Protein AF-A0A453E3M3-F1 (afdb_monomer_lite)

Foldseek 3Di:
DPPDDDDQDDCSPPPDDDDDDPDQKDFQPVPDDLCRPPVNVVVCPPDDPDDDDPPDPDDPPRIDGDPDDDDDDDDDDDDDDPPPPDDD

Secondary structure (DSSP, 8-state):
-TT------THHHHT--------SEEE-TT---GGG-GGGGGGGTT-----------S---SEEEP-S--------PPP---S-S---

pLDDT: mean 75.24, std 17.09, range [37.06, 96.62]

Structure (mmCIF, N/CA/C/O backbone):
data_AF-A0A453E3M3-F1
#
_entry.id   AF-A0A453E3M3-F1
#
loop_
_atom_site.group_PDB
_atom_site.id
_atom_site.type_symbol
_atom_site.label_atom_id
_atom_site.label_alt_id
_atom_site.label_comp_id
_atom_site.label_asym_id
_atom_site.label_entity_id
_atom_site.label_seq_id
_atom_site.pdbx_PDB_ins_code
_atom_site.Cartn_x
_atom_site.Cartn_y
_atom_site.Cartn_z
_atom_site.occupancy
_atom_site.B_iso_or_equiv
_atom_site.auth_seq_id
_atom_site.auth_comp_id
_atom_site.auth_asym_id
_atom_site.auth_atom_id
_atom_site.pdbx_PDB_model_num
ATOM 1 N N . MET A 1 1 ? 12.293 1.833 -4.553 1.00 76.38 1 MET A N 1
ATOM 2 C CA . MET A 1 1 ? 13.508 1.187 -4.019 1.00 76.38 1 MET A CA 1
ATOM 3 C C . MET A 1 1 ? 13.111 -0.075 -3.259 1.00 76.38 1 MET A C 1
ATOM 5 O O . MET A 1 1 ? 12.097 -0.026 -2.567 1.00 76.38 1 MET A O 1
ATOM 9 N N . PRO A 1 2 ? 13.815 -1.204 -3.434 1.00 83.19 2 PRO A N 1
ATOM 10 C CA . PRO A 1 2 ? 13.594 -2.414 -2.642 1.00 83.19 2 PRO A CA 1
ATOM 11 C C . PRO A 1 2 ? 14.124 -2.238 -1.213 1.00 83.19 2 PRO A C 1
ATOM 13 O O . PRO A 1 2 ? 15.027 -1.438 -0.988 1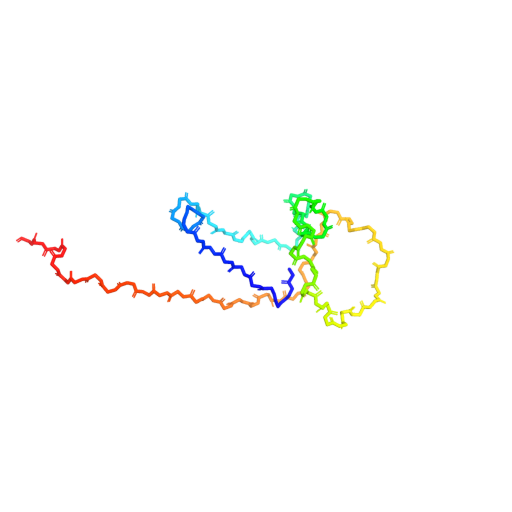.00 83.19 2 PRO A O 1
ATOM 16 N N . CYS A 1 3 ? 13.556 -2.980 -0.258 1.00 86.56 3 CYS A N 1
ATOM 17 C CA . CYS A 1 3 ? 14.001 -3.022 1.145 1.00 86.56 3 CYS A CA 1
ATOM 18 C C . CYS A 1 3 ? 14.047 -1.661 1.874 1.00 86.56 3 CYS A C 1
ATOM 20 O O . CYS A 1 3 ? 14.729 -1.517 2.883 1.00 86.56 3 CYS A O 1
ATOM 22 N N . SER A 1 4 ? 13.318 -0.657 1.383 1.00 86.88 4 SER A N 1
ATOM 23 C CA . SER A 1 4 ? 13.194 0.652 2.029 1.00 86.88 4 SER A CA 1
ATOM 24 C C . SER A 1 4 ? 12.094 0.659 3.091 1.00 86.88 4 SER A C 1
ATOM 26 O O . SER A 1 4 ? 11.037 0.059 2.875 1.00 86.88 4 SER A O 1
ATOM 28 N N . LEU A 1 5 ? 12.282 1.437 4.158 1.00 91.00 5 LEU A N 1
ATOM 29 C CA . LEU A 1 5 ? 11.247 1.742 5.145 1.00 91.00 5 LEU A CA 1
ATOM 30 C C . LEU A 1 5 ? 10.640 3.124 4.867 1.00 91.00 5 LEU A C 1
ATOM 32 O O . LEU A 1 5 ? 11.367 4.106 4.744 1.00 91.00 5 LEU A O 1
ATOM 36 N N . LEU A 1 6 ? 9.311 3.196 4.786 1.00 92.12 6 LEU A N 1
ATOM 37 C CA . LEU A 1 6 ? 8.562 4.451 4.697 1.00 92.12 6 LEU A CA 1
ATOM 38 C C . LEU A 1 6 ? 7.795 4.664 6.003 1.00 92.12 6 LEU A C 1
ATOM 40 O O . LEU A 1 6 ? 7.038 3.785 6.416 1.00 92.12 6 LEU A O 1
ATOM 44 N N . ILE A 1 7 ? 7.989 5.821 6.637 1.00 92.94 7 ILE A N 1
ATOM 45 C CA . ILE A 1 7 ? 7.353 6.176 7.910 1.00 92.94 7 ILE A CA 1
ATOM 46 C C . ILE A 1 7 ? 6.402 7.348 7.671 1.00 92.94 7 ILE A C 1
ATOM 48 O O . ILE A 1 7 ? 6.833 8.432 7.288 1.00 92.94 7 ILE A O 1
ATOM 52 N N . PHE A 1 8 ? 5.115 7.129 7.935 1.00 93.06 8 PHE A N 1
ATOM 53 C CA . PHE A 1 8 ? 4.116 8.191 8.017 1.00 93.06 8 PHE A CA 1
ATOM 54 C C . PHE A 1 8 ? 3.926 8.567 9.485 1.00 93.06 8 PHE A C 1
ATOM 56 O O . PHE A 1 8 ? 3.643 7.701 10.314 1.00 93.06 8 PHE A O 1
ATOM 63 N N . LYS A 1 9 ? 4.088 9.849 9.810 1.00 92.94 9 LYS A N 1
ATOM 64 C CA . LYS A 1 9 ? 3.939 10.374 11.169 1.00 92.94 9 LYS A CA 1
ATOM 65 C C . LYS A 1 9 ? 3.260 11.739 11.129 1.00 92.94 9 LYS A C 1
ATOM 67 O O . LYS A 1 9 ? 3.404 12.470 10.149 1.00 92.94 9 LYS A O 1
ATOM 72 N N . ASP A 1 10 ? 2.552 12.063 12.208 1.00 94.12 10 ASP A N 1
ATOM 73 C CA . ASP A 1 10 ? 1.895 13.352 12.424 1.00 94.12 10 ASP A CA 1
ATOM 74 C C . ASP A 1 10 ? 1.030 13.729 11.208 1.00 94.12 10 ASP A C 1
ATOM 76 O O . ASP A 1 10 ? 0.236 12.915 10.734 1.00 94.12 10 ASP A O 1
ATOM 80 N N . GLN A 1 11 ? 1.248 14.925 10.661 1.00 93.44 11 GLN A N 1
ATOM 81 C CA . GLN A 1 11 ? 0.495 15.464 9.541 1.00 93.44 11 GLN A CA 1
ATOM 82 C C . GLN A 1 11 ? 0.523 14.550 8.310 1.00 93.44 11 GLN A C 1
ATOM 84 O O . GLN A 1 11 ? -0.508 14.340 7.682 1.00 93.44 11 GLN A O 1
ATOM 89 N N . ALA A 1 12 ? 1.674 13.940 7.999 1.00 92.94 12 ALA A N 1
ATOM 90 C CA . ALA A 1 12 ? 1.813 13.026 6.863 1.00 92.94 12 ALA A CA 1
ATOM 91 C C . ALA A 1 12 ? 0.956 11.757 7.007 1.00 92.94 12 ALA A C 1
ATOM 93 O O . ALA A 1 12 ? 0.639 11.120 6.006 1.00 92.94 12 ALA A O 1
ATOM 94 N N . TYR A 1 13 ? 0.602 11.378 8.241 1.00 91.50 13 TYR A N 1
ATOM 95 C CA . TYR A 1 13 ? -0.274 10.242 8.517 1.00 91.50 13 TYR A CA 1
ATOM 96 C C . TYR A 1 13 ? -1.760 10.625 8.515 1.00 91.50 13 TYR A C 1
ATOM 98 O O . TYR A 1 13 ? -2.581 9.817 8.087 1.00 91.50 13 TYR A O 1
ATOM 106 N N . THR A 1 14 ? -2.116 11.821 8.996 1.00 90.38 14 THR A N 1
ATOM 107 C CA . THR A 1 14 ? -3.521 12.221 9.196 1.00 90.38 14 THR A CA 1
ATOM 108 C C . THR A 1 14 ? -4.114 13.017 8.040 1.00 90.38 14 THR A C 1
ATOM 110 O O . THR A 1 14 ? -5.271 12.796 7.691 1.00 90.38 14 THR A O 1
ATOM 113 N N . ASP A 1 15 ? -3.341 13.918 7.436 1.00 95.50 15 ASP A N 1
ATOM 114 C CA . ASP A 1 15 ? -3.888 14.972 6.570 1.00 95.50 15 ASP A CA 1
ATOM 115 C C . ASP A 1 15 ? -3.664 14.694 5.079 1.00 95.50 15 ASP A C 1
ATOM 117 O O . ASP A 1 15 ? -4.254 15.355 4.223 1.00 95.50 15 ASP A O 1
ATOM 121 N N . PHE A 1 16 ? -2.813 13.719 4.748 1.00 92.88 16 PHE A N 1
ATOM 122 C CA . PHE A 1 16 ? -2.441 13.409 3.371 1.00 92.88 16 PHE A CA 1
ATOM 123 C C . PHE A 1 16 ? -2.901 12.016 2.953 1.00 92.88 16 PHE A C 1
ATOM 125 O O . PHE A 1 16 ? -2.641 11.008 3.614 1.00 92.88 16 PHE A O 1
ATOM 132 N N . LEU A 1 17 ? -3.521 11.953 1.776 1.00 94.31 17 LEU A N 1
ATOM 133 C CA . LEU A 1 17 ? -3.790 10.695 1.096 1.00 94.31 17 LEU A CA 1
ATOM 134 C C . LEU A 1 17 ? -2.530 10.228 0.372 1.00 94.31 17 LEU A C 1
ATOM 136 O O . LEU A 1 17 ? -1.909 10.97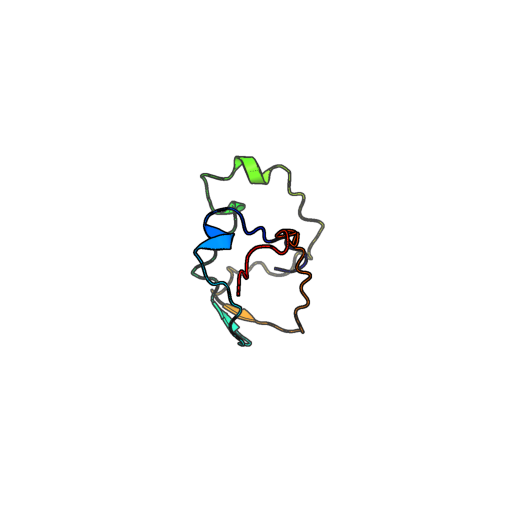6 -0.383 1.00 94.31 17 LEU A O 1
ATOM 140 N N . HIS A 1 18 ? -2.176 8.967 0.584 1.00 91.31 18 HIS A N 1
ATOM 141 C CA . HIS A 1 18 ? -1.075 8.309 -0.099 1.00 91.31 18 HIS A CA 1
ATOM 142 C C . HIS A 1 18 ? -1.616 7.170 -0.959 1.00 91.31 18 HIS A C 1
ATOM 144 O O . HIS A 1 18 ? -2.529 6.444 -0.572 1.00 91.31 18 HIS A O 1
ATOM 150 N N . GLY A 1 19 ? -1.042 7.013 -2.145 1.00 92.00 19 GLY A N 1
ATOM 151 C CA . GLY A 1 19 ? -1.448 5.996 -3.100 1.00 92.00 19 GLY A CA 1
ATOM 152 C C . GLY A 1 19 ? -0.300 5.642 -4.026 1.00 92.00 19 GLY A C 1
ATOM 153 O O . GLY A 1 19 ? 0.651 6.408 -4.193 1.00 92.00 19 GLY A O 1
ATOM 154 N N . ILE A 1 20 ? -0.388 4.459 -4.619 1.00 90.25 20 ILE A N 1
ATOM 155 C CA . ILE A 1 20 ? 0.551 4.009 -5.637 1.00 90.25 20 ILE A CA 1
ATOM 156 C C . ILE A 1 20 ? -0.233 3.913 -6.935 1.00 90.25 20 ILE A C 1
ATOM 158 O O . ILE A 1 20 ? -1.150 3.105 -7.043 1.00 90.25 20 ILE A O 1
ATOM 162 N N . GLN A 1 21 ? 0.135 4.734 -7.915 1.00 89.31 21 GLN A N 1
ATOM 163 C CA . GLN A 1 21 ? -0.422 4.611 -9.254 1.00 89.31 21 GLN A CA 1
ATOM 164 C C . GLN A 1 21 ? -0.005 3.267 -9.862 1.00 89.31 21 GLN A C 1
ATOM 166 O O . GLN A 1 21 ? 1.167 2.866 -9.766 1.00 89.31 21 GLN A O 1
ATOM 171 N N . ASP A 1 22 ? -0.964 2.584 -10.480 1.00 89.94 22 ASP A N 1
ATOM 172 C CA . ASP A 1 22 ? -0.683 1.394 -11.268 1.00 89.94 22 ASP A CA 1
ATOM 173 C C . ASP A 1 22 ? -0.149 1.816 -12.638 1.00 89.94 22 ASP A C 1
ATOM 175 O O . ASP A 1 22 ? -0.850 2.424 -13.446 1.00 89.94 22 ASP A O 1
ATOM 179 N N . ASN A 1 23 ? 1.149 1.609 -12.826 1.00 88.62 23 ASN A N 1
ATOM 180 C CA . ASN A 1 23 ? 1.878 1.926 -14.041 1.00 88.62 23 ASN A CA 1
ATOM 181 C C . ASN A 1 23 ? 3.149 1.065 -14.075 1.00 88.62 23 ASN A C 1
ATOM 183 O O . ASN A 1 23 ? 3.703 0.725 -13.026 1.00 88.62 23 ASN A O 1
ATOM 187 N N . GLU A 1 24 ? 3.629 0.727 -15.268 1.00 87.12 24 GLU A N 1
ATOM 188 C CA . GLU A 1 24 ? 4.935 0.0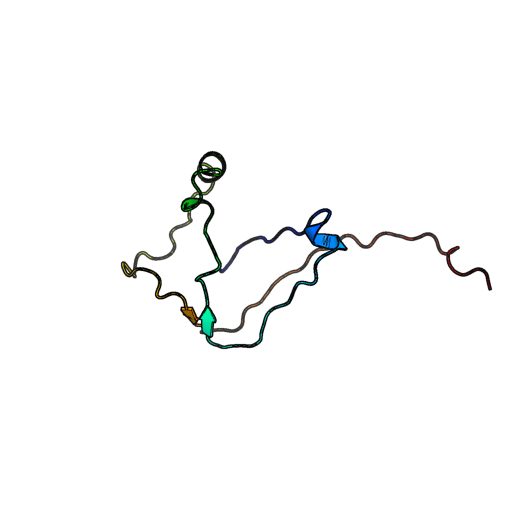85 -15.435 1.00 87.12 24 GLU A CA 1
ATOM 189 C C . GLU A 1 24 ? 6.075 1.096 -15.292 1.00 87.12 24 GLU A C 1
ATOM 191 O O . GLU A 1 24 ? 7.139 0.762 -14.772 1.00 87.12 24 GLU A O 1
ATOM 196 N N . LEU A 1 25 ? 5.858 2.333 -15.749 1.00 88.62 25 LEU A N 1
ATOM 197 C CA . LEU A 1 25 ? 6.855 3.399 -15.772 1.00 88.62 25 LEU A CA 1
ATOM 198 C C . LEU A 1 25 ? 6.548 4.453 -14.702 1.00 88.62 25 LEU A C 1
ATOM 200 O O . LEU A 1 25 ? 5.486 5.071 -14.695 1.00 88.62 25 LEU A O 1
ATOM 204 N N . HIS A 1 26 ? 7.498 4.688 -13.802 1.00 85.44 26 HIS A N 1
ATOM 205 C CA . HIS A 1 26 ? 7.394 5.660 -12.716 1.00 85.44 26 HIS A CA 1
ATOM 206 C C . HIS A 1 26 ? 8.366 6.798 -12.912 1.00 85.44 26 HIS A C 1
ATOM 208 O O . HIS A 1 26 ? 9.570 6.584 -12.867 1.00 85.44 26 HIS A O 1
ATOM 214 N N . ASN A 1 27 ? 7.854 8.013 -13.045 1.00 84.56 27 ASN A N 1
ATOM 215 C CA . ASN A 1 27 ? 8.702 9.187 -13.124 1.00 84.56 27 ASN A CA 1
ATOM 216 C C . ASN A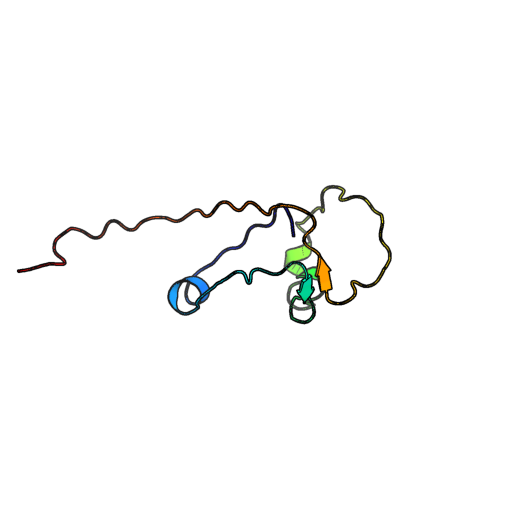 1 27 ? 9.394 9.467 -11.762 1.00 84.56 27 ASN A C 1
ATOM 218 O O . ASN A 1 27 ? 8.751 9.416 -10.710 1.00 84.56 27 ASN A O 1
ATOM 222 N N . LEU A 1 28 ? 10.703 9.721 -11.792 1.00 82.44 28 LEU A N 1
ATOM 223 C CA . LEU A 1 28 ? 11.576 10.000 -10.650 1.00 82.44 28 LEU A CA 1
ATOM 224 C C . LEU A 1 28 ? 11.937 11.488 -10.509 1.00 82.44 28 LEU A C 1
ATOM 226 O O . LEU A 1 28 ? 12.580 11.844 -9.531 1.00 82.44 28 LEU A O 1
ATOM 230 N N . ASP A 1 29 ? 11.505 12.368 -11.414 1.00 81.38 29 ASP A N 1
ATOM 231 C CA . ASP A 1 29 ? 11.864 13.798 -11.441 1.00 81.38 29 ASP A CA 1
ATOM 232 C C . ASP A 1 29 ? 11.436 14.542 -10.166 1.00 81.38 29 ASP A C 1
ATOM 234 O O . ASP A 1 29 ? 11.999 15.571 -9.802 1.00 81.38 29 ASP A O 1
ATOM 238 N N . LYS A 1 30 ? 10.424 14.017 -9.467 1.00 76.94 30 LYS A N 1
ATOM 239 C CA . LYS A 1 30 ? 9.921 14.553 -8.192 1.00 76.94 30 LYS A CA 1
ATOM 240 C C . LYS A 1 30 ? 10.519 13.862 -6.962 1.00 76.94 30 LYS A C 1
ATOM 242 O O . LYS A 1 30 ? 10.060 14.108 -5.849 1.00 76.94 30 LYS A O 1
ATOM 247 N N .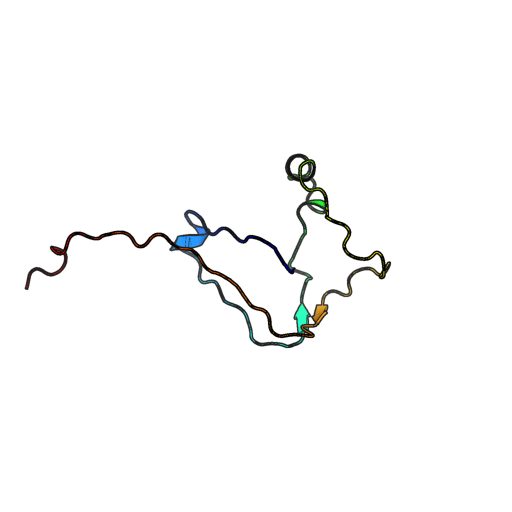 VAL A 1 31 ? 11.491 12.970 -7.145 1.00 76.00 31 VAL A N 1
ATOM 248 C CA . VAL A 1 31 ? 12.092 12.160 -6.081 1.00 76.00 31 VAL A CA 1
ATOM 249 C C . VAL A 1 31 ? 13.557 12.544 -5.927 1.00 76.00 31 VAL A C 1
ATOM 251 O O . VAL A 1 31 ? 14.358 12.343 -6.832 1.00 76.00 31 VAL A O 1
ATOM 254 N N . ALA A 1 32 ? 13.919 13.047 -4.750 1.00 72.94 32 ALA A N 1
ATOM 255 C CA . ALA A 1 32 ? 15.308 13.293 -4.382 1.00 72.94 32 ALA A CA 1
ATOM 256 C C . ALA A 1 32 ? 15.740 12.291 -3.309 1.00 72.94 32 ALA A C 1
ATOM 258 O O . ALA A 1 32 ? 15.041 12.089 -2.312 1.00 72.94 32 ALA A O 1
ATOM 259 N N . ASN A 1 33 ? 16.901 11.666 -3.499 1.00 76.31 33 ASN A N 1
ATOM 260 C CA . ASN A 1 33 ? 17.508 10.862 -2.442 1.00 76.31 33 ASN A CA 1
ATOM 261 C C . ASN A 1 33 ? 18.132 11.778 -1.383 1.00 76.31 33 ASN A C 1
ATOM 263 O O . ASN A 1 33 ? 18.643 12.846 -1.707 1.00 76.31 33 ASN A O 1
ATOM 267 N N . ILE A 1 34 ? 18.179 11.331 -0.125 1.00 72.75 34 ILE A N 1
ATOM 268 C CA . ILE A 1 34 ? 18.780 12.095 0.987 1.00 72.75 34 ILE A CA 1
ATOM 269 C C . ILE A 1 34 ? 20.224 12.519 0.668 1.00 72.75 34 ILE A C 1
ATOM 271 O O . ILE A 1 34 ? 20.617 13.642 0.973 1.00 72.75 34 ILE A O 1
ATOM 275 N N . SER A 1 35 ? 20.994 11.664 -0.013 1.00 70.44 35 SER A N 1
ATOM 276 C CA . SER A 1 35 ? 22.361 11.961 -0.466 1.00 70.44 35 SER A CA 1
ATOM 277 C C . SER A 1 35 ? 22.458 13.157 -1.423 1.00 70.44 35 SER A C 1
ATOM 279 O O . SER A 1 35 ? 23.510 13.788 -1.513 1.00 70.44 35 SER A O 1
ATOM 281 N N . GLN A 1 36 ? 21.369 13.487 -2.117 1.00 70.94 36 GLN A N 1
ATOM 282 C CA . GLN A 1 36 ? 21.268 14.598 -3.064 1.00 70.94 36 GLN A CA 1
ATOM 283 C C . GLN A 1 36 ? 20.764 15.885 -2.396 1.00 70.94 36 GLN A C 1
ATOM 285 O O . GLN A 1 36 ? 20.797 16.947 -3.012 1.00 70.94 36 GLN A O 1
ATOM 290 N N . CYS A 1 37 ? 20.327 15.823 -1.135 1.00 71.44 37 CYS A N 1
ATOM 291 C CA . CYS A 1 37 ? 19.832 16.971 -0.387 1.00 71.44 37 CYS A CA 1
ATOM 292 C C . CYS A 1 37 ? 20.903 17.464 0.605 1.00 71.44 37 CYS A C 1
ATOM 294 O O . CYS A 1 37 ? 21.116 16.836 1.646 1.00 71.44 37 CYS A O 1
ATOM 296 N N . PRO A 1 38 ? 21.561 18.618 0.357 1.00 71.69 38 PRO A N 1
ATOM 297 C CA . PRO A 1 38 ? 22.669 19.098 1.189 1.00 71.69 38 PRO A CA 1
ATOM 298 C C . PRO A 1 38 ? 22.312 19.284 2.668 1.00 71.69 38 PRO A C 1
ATOM 300 O O . PRO A 1 38 ? 23.160 19.107 3.536 1.00 71.69 38 PRO A O 1
ATOM 303 N N . GLN A 1 39 ? 21.045 19.601 2.935 1.00 75.31 39 GLN A N 1
ATOM 304 C CA . GLN A 1 39 ? 20.480 19.852 4.263 1.00 75.31 39 GLN A CA 1
ATOM 305 C C . GLN A 1 39 ? 20.410 18.586 5.133 1.00 75.31 39 GLN A C 1
ATOM 307 O O . GLN A 1 39 ? 20.336 18.689 6.352 1.00 75.31 39 GLN A O 1
ATOM 312 N N . PHE A 1 40 ? 20.478 17.396 4.525 1.00 67.94 40 PHE A N 1
ATOM 313 C CA . PHE A 1 40 ? 20.336 16.111 5.213 1.00 67.94 40 PHE A CA 1
ATOM 314 C C . PHE A 1 40 ? 21.605 15.249 5.158 1.00 67.94 40 PHE A C 1
ATOM 316 O O . PHE A 1 40 ? 21.571 14.071 5.509 1.00 67.94 40 PHE A O 1
ATOM 323 N N . LYS A 1 41 ? 22.754 15.827 4.776 1.00 68.38 41 LYS A N 1
ATOM 324 C CA . LYS A 1 41 ? 24.040 15.108 4.692 1.00 68.38 41 LYS A CA 1
ATOM 325 C C . LYS A 1 41 ? 24.433 14.411 6.000 1.00 68.38 41 LYS A C 1
ATOM 327 O O . LYS A 1 41 ? 24.971 13.310 5.953 1.00 68.38 41 LYS A O 1
ATOM 332 N N . HIS A 1 42 ? 24.108 14.991 7.156 1.00 68.94 42 HIS A N 1
ATOM 333 C CA . HIS A 1 42 ? 24.392 14.382 8.461 1.00 68.94 42 HIS A CA 1
ATOM 334 C C . HIS A 1 42 ? 23.687 13.024 8.667 1.00 68.94 42 HIS A C 1
ATOM 336 O O . HIS A 1 42 ? 24.207 12.164 9.364 1.00 68.94 42 HIS A O 1
ATOM 342 N N . LEU A 1 43 ? 22.530 12.794 8.038 1.00 65.81 43 LEU A N 1
ATOM 343 C CA . LEU A 1 43 ? 21.766 11.540 8.155 1.00 65.81 43 LEU A CA 1
ATOM 344 C C . LEU A 1 43 ? 22.300 10.424 7.245 1.00 65.81 43 LEU A C 1
ATOM 346 O O . LEU A 1 43 ? 21.883 9.277 7.361 1.00 65.81 43 LEU A O 1
ATOM 350 N N . SER A 1 44 ? 23.202 10.754 6.317 1.00 60.41 44 SER A N 1
ATOM 351 C CA . SER A 1 44 ? 23.733 9.797 5.339 1.00 60.41 44 SER A CA 1
ATOM 352 C C . SER A 1 44 ? 24.902 8.954 5.860 1.00 60.41 44 SER A C 1
ATOM 354 O O . SER A 1 44 ? 25.300 8.010 5.185 1.00 60.41 44 SER A O 1
ATOM 356 N N . HIS A 1 45 ? 25.444 9.269 7.043 1.00 57.56 45 HIS A N 1
ATOM 357 C CA . HIS A 1 45 ? 26.671 8.642 7.545 1.00 57.56 45 HIS A CA 1
ATOM 358 C C . HIS A 1 45 ? 26.464 7.218 8.093 1.00 57.56 45 HIS A C 1
ATOM 360 O O . HIS A 1 45 ? 27.381 6.406 8.022 1.00 57.56 45 HIS A O 1
ATOM 366 N N . ASP A 1 46 ? 25.249 6.885 8.539 1.00 55.75 46 ASP A N 1
ATOM 367 C CA . ASP A 1 46 ? 24.939 5.578 9.141 1.00 55.75 46 ASP A CA 1
ATOM 368 C C . ASP A 1 46 ? 24.402 4.548 8.129 1.00 55.75 46 ASP A C 1
ATOM 370 O O . ASP A 1 46 ? 24.173 3.384 8.463 1.00 55.75 46 ASP A O 1
ATOM 374 N N . TYR A 1 47 ? 24.191 4.953 6.872 1.00 54.75 47 TYR A N 1
ATOM 375 C CA . TYR A 1 47 ? 23.709 4.062 5.822 1.00 54.75 47 TYR A CA 1
ATOM 376 C C . TYR A 1 47 ? 24.894 3.447 5.076 1.00 54.75 47 TYR A C 1
ATOM 378 O O . TYR A 1 47 ? 25.433 4.044 4.146 1.00 54.75 47 TYR A O 1
ATOM 386 N N . SER A 1 48 ? 25.291 2.232 5.460 1.00 51.97 48 SER A N 1
ATOM 387 C CA . SER A 1 48 ? 26.131 1.393 4.604 1.00 51.97 48 SER A CA 1
ATOM 388 C C . SER A 1 48 ? 25.232 0.776 3.528 1.00 51.97 48 SER A C 1
ATOM 390 O O . SER A 1 48 ? 24.389 -0.064 3.865 1.00 51.97 48 SER A O 1
ATOM 392 N N . PRO A 1 49 ? 25.340 1.174 2.246 1.00 50.59 49 PRO A N 1
ATOM 393 C CA . PRO A 1 49 ? 24.635 0.477 1.190 1.00 50.59 49 PRO A CA 1
ATOM 394 C C . PRO A 1 49 ? 25.263 -0.915 1.103 1.00 50.59 49 PRO A C 1
ATOM 396 O O . PRO A 1 49 ? 26.365 -1.083 0.579 1.00 50.59 49 PRO A O 1
ATOM 399 N N . GLY A 1 50 ? 24.587 -1.925 1.657 1.00 46.56 50 GLY A N 1
ATOM 400 C CA . GLY A 1 50 ? 24.942 -3.315 1.393 1.00 46.56 50 GLY A CA 1
ATOM 401 C C . GLY A 1 50 ? 25.054 -3.482 -0.119 1.00 46.56 50 GLY A C 1
ATOM 402 O O . GLY A 1 50 ? 24.153 -3.025 -0.820 1.00 46.56 50 GLY A O 1
ATOM 403 N N . LYS A 1 51 ? 26.188 -4.025 -0.595 1.00 42.88 51 LYS A N 1
ATOM 404 C CA . LYS A 1 51 ? 26.554 -4.137 -2.018 1.00 42.88 51 LYS A CA 1
ATOM 405 C C . LYS A 1 51 ? 25.328 -4.450 -2.884 1.00 42.88 51 LYS A C 1
ATOM 407 O O . LYS A 1 51 ? 24.933 -5.603 -3.009 1.00 42.88 51 LYS A O 1
ATOM 412 N N . ALA A 1 52 ? 24.745 -3.413 -3.471 1.00 46.69 52 ALA A N 1
ATOM 413 C CA . ALA A 1 52 ? 23.846 -3.538 -4.598 1.00 46.69 52 ALA A CA 1
ATOM 414 C C . ALA A 1 52 ? 24.739 -3.422 -5.829 1.00 46.69 52 ALA A C 1
ATOM 416 O O . ALA A 1 52 ? 25.527 -2.478 -5.935 1.00 46.69 52 ALA A O 1
ATOM 417 N N . ASP A 1 53 ? 24.681 -4.442 -6.678 1.00 37.06 53 ASP A N 1
ATOM 418 C CA . ASP A 1 53 ? 25.591 -4.653 -7.794 1.00 37.06 53 ASP A CA 1
ATOM 419 C C . ASP A 1 53 ? 25.874 -3.371 -8.580 1.00 37.06 53 ASP A C 1
ATOM 421 O O . ASP A 1 53 ? 24.988 -2.695 -9.106 1.00 37.06 53 ASP A O 1
ATOM 425 N N . SER A 1 54 ? 27.162 -3.046 -8.647 1.00 46.41 54 SER A N 1
ATOM 426 C CA . SER A 1 54 ? 27.715 -1.959 -9.438 1.00 46.41 54 SER A CA 1
ATOM 427 C C . SER A 1 54 ? 27.589 -2.298 -10.923 1.00 46.41 54 SER A C 1
ATOM 429 O O . SER A 1 54 ? 28.521 -2.813 -11.529 1.00 46.41 54 SER A O 1
ATOM 431 N N . SER A 1 55 ? 26.428 -2.036 -11.520 1.00 42.38 55 SER A N 1
ATOM 432 C CA . SER A 1 55 ? 26.273 -2.054 -12.978 1.00 42.38 55 SER A CA 1
ATOM 433 C C . SER A 1 55 ? 25.149 -1.128 -13.443 1.00 42.38 55 SER A C 1
ATOM 435 O O . SER A 1 55 ? 24.081 -1.572 -13.837 1.00 42.38 55 SER A O 1
ATOM 437 N N . ALA A 1 56 ? 25.393 0.182 -13.379 1.00 37.59 56 ALA A N 1
ATOM 438 C CA . ALA A 1 56 ? 24.877 1.163 -14.342 1.00 37.59 56 ALA A CA 1
ATOM 439 C C . ALA A 1 56 ? 25.353 2.561 -13.934 1.00 37.59 56 ALA A C 1
ATOM 441 O O . ALA A 1 56 ? 24.668 3.311 -13.242 1.00 37.59 56 ALA A O 1
ATOM 442 N N . SER A 1 57 ? 26.556 2.914 -14.376 1.00 45.56 57 SER A N 1
ATOM 443 C CA . SER A 1 57 ? 26.936 4.304 -14.597 1.00 45.56 57 SER A CA 1
ATOM 444 C C . SER A 1 57 ? 26.084 4.858 -15.741 1.00 45.56 57 SER A C 1
ATOM 446 O O . SER A 1 57 ? 26.469 4.817 -16.908 1.00 45.56 57 SER A O 1
ATOM 448 N N . SER A 1 58 ? 24.891 5.319 -15.415 1.00 42.91 58 SER A N 1
ATOM 449 C CA . SER A 1 58 ? 24.068 6.133 -16.294 1.00 42.91 58 SER A CA 1
ATOM 450 C C . SER A 1 58 ? 23.165 6.937 -15.385 1.00 42.91 58 SER A C 1
ATOM 452 O O . SER A 1 58 ? 22.425 6.343 -14.598 1.00 42.91 58 SER A O 1
ATOM 454 N N . GLU A 1 59 ? 23.269 8.263 -15.473 1.00 53.09 59 GLU A N 1
ATOM 455 C CA . GLU A 1 59 ? 22.279 9.207 -14.955 1.00 53.09 59 GLU A CA 1
ATOM 456 C C . GLU A 1 59 ? 20.892 8.563 -15.027 1.00 53.09 59 GLU A C 1
ATOM 458 O O . GLU A 1 59 ? 20.538 8.059 -16.103 1.00 53.09 59 GLU A O 1
ATOM 463 N N . PRO A 1 60 ? 20.121 8.490 -13.927 1.00 55.72 60 PRO A N 1
ATOM 464 C CA . PRO A 1 60 ? 18.798 7.919 -14.014 1.00 55.72 60 PRO A CA 1
ATOM 465 C C . PRO A 1 60 ? 18.003 8.854 -14.919 1.00 55.72 60 PRO A C 1
ATOM 467 O O . PRO A 1 60 ? 17.529 9.902 -14.492 1.00 55.72 60 PRO A O 1
ATOM 470 N N . SER A 1 61 ? 17.865 8.465 -16.191 1.00 59.66 61 SER A N 1
ATOM 471 C CA . SER A 1 61 ? 16.707 8.805 -17.006 1.00 59.66 61 SER A CA 1
ATOM 472 C C . SER A 1 61 ? 15.525 8.814 -16.048 1.00 59.66 61 SER A C 1
ATOM 474 O O . SER A 1 61 ? 15.367 7.848 -15.296 1.00 59.66 61 SER A O 1
ATOM 476 N N . GLY A 1 62 ? 14.794 9.930 -15.989 1.00 72.25 62 GLY A N 1
ATOM 477 C CA . GLY A 1 62 ? 13.831 10.274 -14.939 1.00 72.25 62 GLY A CA 1
ATOM 478 C C . GLY A 1 62 ? 12.634 9.332 -14.820 1.00 72.25 62 GLY A C 1
ATOM 479 O O . GLY A 1 62 ? 11.566 9.743 -14.397 1.00 72.25 62 GLY A O 1
ATOM 480 N N . THR A 1 63 ? 12.757 8.077 -15.243 1.00 78.06 63 THR A N 1
ATOM 481 C CA . THR A 1 63 ? 11.740 7.044 -15.233 1.00 78.06 63 THR A CA 1
ATOM 482 C C . THR A 1 63 ? 12.322 5.708 -14.756 1.00 78.06 63 THR A C 1
ATOM 484 O O . THR A 1 63 ? 13.273 5.171 -15.314 1.00 78.06 63 THR A O 1
ATOM 487 N N . PHE A 1 64 ? 11.706 5.131 -13.730 1.00 84.00 64 PHE A N 1
ATOM 488 C CA . PHE A 1 64 ? 11.944 3.792 -13.208 1.00 84.00 64 PHE A CA 1
ATOM 489 C C . PHE A 1 64 ? 10.918 2.812 -13.778 1.00 84.00 64 PHE A C 1
ATOM 491 O O . PHE A 1 64 ? 9.715 3.042 -13.655 1.00 84.00 64 PHE A O 1
ATOM 498 N N . ARG A 1 65 ? 11.368 1.688 -14.342 1.00 86.62 65 ARG A N 1
ATOM 499 C CA . ARG A 1 65 ? 10.473 0.635 -14.840 1.00 86.62 65 ARG A CA 1
ATOM 500 C C . ARG A 1 65 ? 10.303 -0.485 -13.815 1.00 86.62 65 ARG A C 1
ATOM 502 O O . ARG A 1 65 ? 11.285 -1.091 -13.391 1.00 86.62 65 ARG A O 1
ATOM 509 N N . ARG A 1 66 ? 9.059 -0.804 -13.450 1.00 84.88 66 ARG A N 1
ATOM 510 C CA . ARG A 1 66 ? 8.729 -2.007 -12.674 1.00 84.88 66 ARG A CA 1
ATOM 511 C C . ARG A 1 66 ? 8.920 -3.237 -13.554 1.00 84.88 66 ARG A C 1
ATOM 513 O O . ARG A 1 66 ? 8.259 -3.376 -14.575 1.00 84.88 66 ARG A O 1
ATOM 520 N N . THR A 1 67 ? 9.819 -4.125 -13.150 1.00 85.62 67 THR A N 1
ATOM 521 C CA . THR A 1 67 ? 10.082 -5.398 -13.840 1.00 85.62 67 THR A CA 1
ATOM 522 C C . THR A 1 67 ? 9.440 -6.592 -13.139 1.00 85.62 67 THR A C 1
ATOM 524 O O . THR A 1 67 ? 9.317 -7.658 -13.733 1.00 85.62 67 THR A O 1
ATOM 527 N N . THR A 1 68 ? 9.032 -6.428 -11.878 1.00 89.31 68 THR A N 1
ATOM 528 C CA . THR A 1 68 ? 8.490 -7.495 -11.031 1.00 89.31 68 THR A CA 1
ATOM 529 C C . THR A 1 68 ? 7.400 -6.972 -10.095 1.00 89.31 68 THR A C 1
ATOM 531 O O . THR A 1 68 ? 7.263 -5.764 -9.867 1.00 89.31 68 THR A O 1
ATOM 534 N N . THR A 1 69 ? 6.629 -7.899 -9.523 1.00 90.44 69 THR A N 1
ATOM 535 C CA . THR A 1 69 ? 5.621 -7.594 -8.505 1.00 90.44 69 THR A CA 1
ATOM 536 C C . THR A 1 69 ? 6.278 -7.025 -7.250 1.00 90.44 69 THR A C 1
ATOM 538 O O . THR A 1 69 ? 7.097 -7.677 -6.602 1.00 90.44 69 THR A O 1
ATOM 541 N N . ARG A 1 70 ? 5.878 -5.810 -6.865 1.00 89.44 70 ARG A N 1
ATOM 542 C CA . ARG A 1 70 ? 6.302 -5.192 -5.606 1.00 89.44 70 ARG A CA 1
ATOM 543 C C . ARG A 1 70 ? 5.419 -5.680 -4.460 1.00 89.44 70 ARG A C 1
ATOM 545 O O . ARG A 1 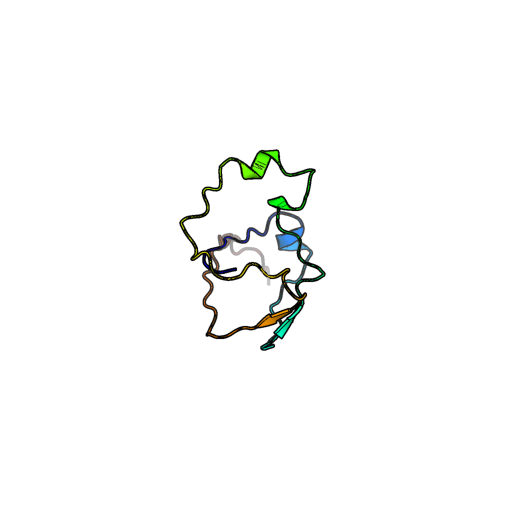70 ? 4.215 -5.455 -4.474 1.00 89.44 70 ARG A O 1
ATOM 552 N N . VAL A 1 71 ? 6.040 -6.234 -3.424 1.00 93.06 71 VAL A N 1
ATOM 553 C CA . VAL A 1 71 ? 5.379 -6.576 -2.157 1.00 93.06 71 VAL A CA 1
ATOM 554 C C . VAL A 1 71 ? 5.762 -5.545 -1.094 1.00 93.06 71 VAL A C 1
ATOM 556 O O . VAL A 1 71 ? 6.915 -5.120 -1.025 1.00 93.06 71 VAL A O 1
ATOM 559 N N . SER A 1 72 ? 4.804 -5.120 -0.268 1.00 93.94 72 SER A N 1
ATOM 560 C CA . SER A 1 72 ? 5.060 -4.246 0.883 1.00 93.94 72 SER A CA 1
ATOM 561 C C . SER A 1 72 ? 4.351 -4.740 2.132 1.00 93.94 72 SER A C 1
ATOM 563 O O . SER A 1 72 ? 3.203 -5.169 2.063 1.00 93.94 72 SER A O 1
ATOM 565 N N . LEU A 1 73 ? 5.029 -4.607 3.271 1.00 96.62 73 LEU A N 1
ATOM 566 C CA . LEU A 1 73 ? 4.460 -4.814 4.595 1.00 96.62 73 LEU A CA 1
ATOM 567 C C . LEU A 1 73 ? 4.079 -3.455 5.191 1.00 96.62 73 LEU A C 1
ATOM 569 O O . LEU A 1 73 ? 4.906 -2.544 5.231 1.00 96.62 73 LEU A O 1
ATOM 573 N N . THR A 1 74 ? 2.846 -3.332 5.675 1.00 95.44 74 THR A N 1
ATOM 574 C CA . THR A 1 74 ? 2.377 -2.139 6.385 1.00 95.44 74 THR A CA 1
ATOM 575 C C . THR A 1 74 ? 2.058 -2.507 7.825 1.00 95.44 74 THR A C 1
ATOM 577 O O . THR A 1 74 ? 1.166 -3.313 8.082 1.00 95.44 74 THR A O 1
ATOM 580 N N . CYS A 1 75 ? 2.769 -1.889 8.763 1.00 95.19 75 CYS A N 1
ATOM 581 C CA . CYS A 1 75 ? 2.545 -2.062 10.194 1.00 95.19 75 CYS A CA 1
ATOM 582 C C . CYS A 1 75 ? 1.845 -0.822 10.753 1.00 95.19 75 CYS A C 1
ATOM 584 O O . CYS A 1 75 ? 2.266 0.301 10.480 1.00 95.19 75 CYS A O 1
ATOM 586 N N . ARG A 1 76 ? 0.792 -1.019 11.549 1.00 92.00 76 ARG A N 1
ATOM 587 C CA . ARG A 1 76 ? 0.088 0.060 12.251 1.00 92.00 76 ARG A CA 1
ATOM 588 C C . ARG A 1 76 ? -0.381 -0.406 13.619 1.00 92.00 76 ARG A C 1
ATOM 590 O O . ARG A 1 76 ? -0.790 -1.555 13.773 1.00 92.00 76 ARG A O 1
ATOM 597 N N . LEU A 1 77 ? -0.368 0.505 14.583 1.00 90.56 77 LEU A N 1
ATOM 598 C CA . LEU A 1 77 ? -1.020 0.293 15.866 1.00 90.56 77 LEU A CA 1
ATOM 599 C C . LEU A 1 77 ? -2.495 0.681 15.731 1.00 90.56 77 LEU A C 1
ATOM 601 O O . LEU A 1 77 ? -2.809 1.824 15.404 1.00 90.56 77 LEU A O 1
ATOM 605 N N . VAL A 1 78 ? -3.399 -0.268 15.967 1.00 85.81 78 VAL A N 1
ATOM 606 C CA . VAL A 1 78 ? -4.835 0.023 16.026 1.00 85.81 78 VAL A CA 1
ATOM 607 C C . VAL A 1 78 ? -5.146 0.553 17.420 1.00 85.81 78 VAL A C 1
ATOM 609 O O . VAL A 1 78 ? -4.950 -0.148 18.412 1.00 85.81 78 VAL A O 1
ATOM 612 N N . LEU A 1 79 ? -5.602 1.803 17.498 1.00 81.69 79 LEU A N 1
ATOM 613 C CA . LEU A 1 79 ? -5.999 2.406 18.764 1.00 81.69 79 LEU A CA 1
ATOM 614 C C . LEU A 1 79 ? -7.284 1.749 19.267 1.00 81.69 79 LEU A C 1
ATOM 616 O O . LEU A 1 79 ? -8.276 1.659 18.544 1.00 81.69 79 LEU A O 1
ATOM 620 N N . ASN A 1 80 ? -7.268 1.325 20.527 1.00 79.81 80 ASN A N 1
ATOM 621 C CA . ASN A 1 80 ? -8.457 0.820 21.195 1.00 79.81 80 ASN A CA 1
ATOM 622 C C . ASN A 1 80 ? -9.319 2.018 21.616 1.00 79.81 80 ASN A C 1
ATOM 624 O O . ASN A 1 80 ? -9.060 2.655 22.638 1.00 79.81 80 ASN A O 1
ATOM 628 N N . VAL A 1 81 ? -10.328 2.360 20.814 1.00 71.69 81 VAL A N 1
ATOM 629 C CA . VAL A 1 81 ? -11.348 3.331 21.223 1.00 71.69 81 VAL A CA 1
ATOM 630 C C . VAL A 1 81 ? -12.349 2.613 22.123 1.00 71.69 81 VAL A C 1
ATOM 632 O O . VAL A 1 81 ? -13.045 1.696 21.695 1.00 71.69 81 VAL A O 1
ATOM 635 N N . HIS A 1 82 ? -12.397 2.981 23.405 1.00 61.94 82 HIS A N 1
ATOM 636 C CA . HIS A 1 82 ? -13.373 2.412 24.334 1.00 61.94 82 HIS A CA 1
ATOM 637 C C . HIS A 1 82 ? -14.792 2.632 23.773 1.00 61.94 82 HIS A C 1
ATOM 639 O O . HIS A 1 82 ? -15.135 3.732 23.342 1.00 61.94 82 HIS A O 1
ATOM 645 N N . SER A 1 83 ? -15.613 1.582 23.781 1.00 57.53 83 SER A N 1
ATOM 646 C CA . SER A 1 83 ? -16.872 1.391 23.033 1.00 57.53 83 SER A CA 1
ATOM 647 C C . SER A 1 83 ? -18.054 2.327 23.363 1.00 57.53 83 SER A C 1
ATOM 649 O O . SER A 1 83 ? -19.198 2.000 23.068 1.00 57.53 83 SER A O 1
ATOM 651 N N . LYS A 1 84 ? -17.826 3.513 23.938 1.00 58.53 84 LYS A N 1
ATOM 652 C CA . LYS A 1 84 ? -18.886 4.486 24.273 1.00 58.53 84 LYS A CA 1
ATOM 653 C C . LYS A 1 84 ? -19.120 5.568 23.208 1.00 58.53 84 LYS A C 1
ATOM 655 O O . LYS A 1 84 ? -19.749 6.577 23.515 1.00 58.53 84 LYS A O 1
ATOM 660 N N . LEU A 1 85 ? -18.626 5.385 21.979 1.00 58.25 85 LEU A N 1
ATOM 661 C CA . LEU A 1 85 ? -18.787 6.385 20.913 1.00 58.25 85 LEU A CA 1
ATOM 662 C C . LEU A 1 85 ? -20.186 6.371 20.267 1.00 58.25 85 LEU A C 1
ATOM 664 O O . LEU A 1 85 ? -20.621 7.396 19.758 1.00 58.25 85 LEU A O 1
ATOM 668 N N . PHE A 1 86 ? -20.927 5.263 20.360 1.00 59.94 86 PHE A N 1
ATOM 669 C CA . PHE A 1 86 ? -22.342 5.222 19.981 1.00 59.94 86 PHE A CA 1
ATOM 670 C C . PHE A 1 86 ? -23.208 5.188 21.244 1.00 59.94 86 PHE A C 1
ATOM 672 O O . PHE A 1 86 ? -23.423 4.135 21.841 1.00 59.94 86 PHE A O 1
ATOM 679 N N . LYS A 1 87 ? -23.681 6.362 21.676 1.00 52.62 87 LYS A N 1
ATOM 680 C CA . LYS A 1 87 ? -24.919 6.462 22.456 1.00 52.62 87 LYS A CA 1
ATOM 681 C C . LYS A 1 87 ? -26.059 6.485 21.437 1.00 52.62 87 LYS A C 1
ATOM 683 O O . LYS A 1 87 ? -26.160 7.459 20.695 1.00 52.62 87 LYS A O 1
ATOM 688 N N . PHE A 1 88 ? -26.812 5.391 21.359 1.00 51.75 88 PHE A N 1
ATOM 689 C CA . PHE A 1 88 ? -28.123 5.367 20.707 1.00 51.75 88 PHE A CA 1
ATOM 690 C C . PHE A 1 88 ? -29.155 6.039 21.612 1.00 51.75 88 PHE A C 1
ATOM 692 O O . PHE A 1 88 ? -28.996 5.921 22.852 1.00 51.75 88 PHE A O 1
#

Radius of gyration: 18.77 Å; chains: 1; bounding box: 56×27×41 Å

Organism: Aegilops tauschii subsp. strangulata (NCBI:txid200361)

Sequence (88 aa):
MPCSLLIFKDQAYTDFLHGIQDNELHNLDKVANISQCPQFKHLSHDYSPGKADSSASSEPSGTFRRTTTRVSLTCRLVLNVHSKLFKF

InterPro domains:
  IPR032862 Alpha-ketoglutarate-dependent dioxygenase alkB homologue 6 [PTHR46030] (1-88)